Protein AF-A0A2N1N9N0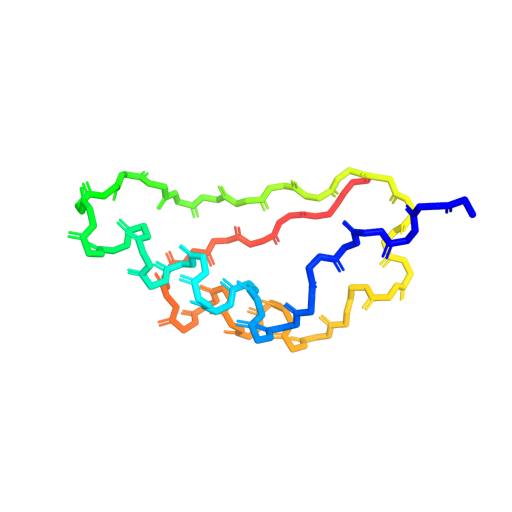-F1 (afdb_monomer_lite)

Sequence (55 aa):
MDYLVFSSNELKCFFQECINSNSKLKYLEIIGKCDDVNQEYFKVAREFGMELIKE

Organism: NCBI:txid588596

Radius of gyration: 11.06 Å; chains: 1; bounding box: 26×18×29 Å

Secondary structure (DSSP, 8-state):
-------HHHHHHHHHHHHHTT----EEEE-S--TT--HHHHHHHHHTT-EEEE-

Structure (mmCIF, N/CA/C/O backbone):
data_AF-A0A2N1N9N0-F1
#
_entry.id   AF-A0A2N1N9N0-F1
#
loop_
_atom_site.group_PDB
_atom_site.id
_atom_site.type_symbol
_atom_site.label_atom_id
_atom_site.label_alt_id
_atom_site.label_comp_id
_atom_site.label_asym_id
_atom_site.label_entity_id
_atom_site.label_seq_id
_atom_site.pdbx_PDB_ins_code
_atom_site.Cartn_x
_atom_site.Cartn_y
_atom_site.Cartn_z
_atom_site.occupancy
_atom_site.B_iso_or_equiv
_atom_site.auth_seq_id
_atom_site.auth_comp_id
_atom_site.auth_asym_id
_atom_site.auth_atom_id
_atom_site.pdbx_PDB_model_num
ATOM 1 N N . MET A 1 1 ? 11.415 11.267 -20.299 1.00 40.50 1 MET A N 1
ATOM 2 C CA . MET A 1 1 ? 10.215 10.460 -20.568 1.00 40.50 1 MET A CA 1
ATOM 3 C C . MET A 1 1 ? 9.732 9.994 -19.206 1.00 40.50 1 MET A C 1
ATOM 5 O O . MET A 1 1 ? 10.273 9.047 -18.662 1.00 40.50 1 MET A O 1
ATOM 9 N N . ASP A 1 2 ? 8.910 10.848 -18.605 1.00 50.84 2 ASP A N 1
ATOM 10 C CA . ASP A 1 2 ? 7.975 10.664 -17.487 1.00 50.84 2 ASP A CA 1
ATOM 11 C C . ASP A 1 2 ? 8.314 9.606 -16.423 1.00 50.84 2 ASP A C 1
ATOM 13 O O . ASP A 1 2 ? 7.622 8.606 -16.269 1.00 50.84 2 ASP A O 1
ATOM 17 N N . TYR A 1 3 ? 9.345 9.883 -15.618 1.00 54.81 3 TYR A N 1
ATOM 18 C CA . TYR A 1 3 ? 9.623 9.187 -14.352 1.00 54.81 3 TYR A CA 1
ATOM 19 C C . TYR A 1 3 ? 8.709 9.703 -13.228 1.00 54.81 3 TYR A C 1
ATOM 21 O O . TYR A 1 3 ? 9.177 10.092 -12.162 1.00 54.81 3 TYR A O 1
ATOM 29 N N . LEU A 1 4 ? 7.400 9.796 -13.474 1.00 59.16 4 LEU A N 1
ATOM 30 C CA . LEU A 1 4 ? 6.447 10.289 -12.475 1.00 59.16 4 LEU A CA 1
ATOM 31 C C . LEU A 1 4 ? 5.943 9.134 -11.608 1.00 59.16 4 LEU A C 1
ATOM 33 O O . LEU A 1 4 ? 4.751 8.850 -11.542 1.00 59.16 4 LEU A O 1
ATOM 37 N N . VAL A 1 5 ? 6.873 8.463 -10.933 1.00 66.75 5 VAL A N 1
ATOM 38 C CA . VAL A 1 5 ? 6.533 7.772 -9.691 1.00 66.75 5 VAL A CA 1
ATOM 39 C C . VAL A 1 5 ? 6.536 8.856 -8.613 1.00 66.75 5 VAL A C 1
ATOM 41 O O . VAL A 1 5 ? 7.516 9.589 -8.494 1.00 66.75 5 VAL A O 1
ATOM 44 N N . PHE A 1 6 ? 5.437 8.998 -7.865 1.00 76.31 6 PHE A N 1
ATOM 45 C CA . PHE A 1 6 ? 5.362 9.886 -6.695 1.00 76.31 6 PHE A CA 1
ATOM 46 C C . PHE A 1 6 ? 6.611 9.715 -5.838 1.00 76.31 6 PHE A C 1
ATOM 48 O O . PHE A 1 6 ? 7.019 8.583 -5.640 1.00 76.31 6 PHE A O 1
ATOM 55 N N . SER A 1 7 ? 7.204 10.7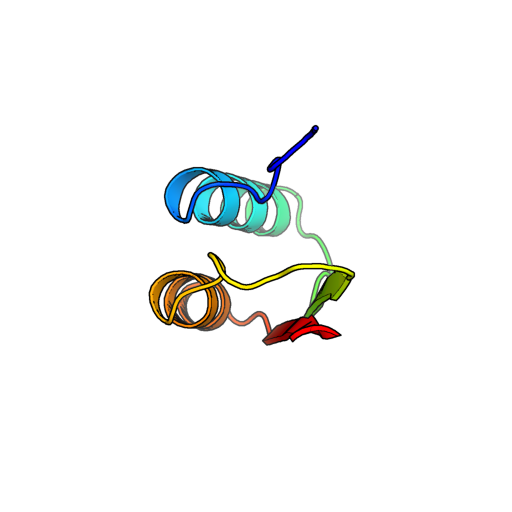60 -5.279 1.00 86.31 7 SER A N 1
ATOM 56 C CA . SER A 1 7 ? 8.165 10.609 -4.180 1.00 86.31 7 SER A CA 1
ATOM 57 C C . SER A 1 7 ? 7.515 9.908 -2.975 1.00 86.31 7 SER A C 1
ATOM 59 O O . SER A 1 7 ? 6.290 9.897 -2.831 1.00 86.31 7 SER A O 1
ATOM 61 N N . SER A 1 8 ? 8.314 9.366 -2.051 1.00 86.75 8 SER A N 1
ATOM 62 C CA . SER A 1 8 ? 7.798 8.795 -0.794 1.00 86.75 8 SER A CA 1
ATOM 63 C C . SER A 1 8 ? 6.936 9.790 0.001 1.00 86.75 8 SER A C 1
ATOM 65 O O . SER A 1 8 ? 5.935 9.407 0.609 1.00 86.75 8 SER A O 1
ATOM 67 N N . ASN A 1 9 ? 7.277 11.082 -0.057 1.00 90.69 9 ASN A N 1
ATOM 68 C CA . ASN A 1 9 ? 6.508 12.161 0.562 1.00 90.69 9 ASN A CA 1
ATOM 69 C C . ASN A 1 9 ? 5.157 12.385 -0.124 1.00 90.69 9 ASN A C 1
ATOM 71 O O . ASN A 1 9 ? 4.142 12.531 0.554 1.00 90.69 9 ASN A O 1
ATOM 75 N N . GLU A 1 10 ? 5.117 12.389 -1.455 1.00 91.62 10 GLU A N 1
ATOM 76 C CA . GLU A 1 10 ? 3.860 12.516 -2.199 1.00 91.62 10 GLU A CA 1
ATOM 77 C C . GLU A 1 10 ? 2.960 11.295 -1.982 1.00 91.62 10 GLU A C 1
ATOM 79 O O . GLU A 1 10 ? 1.755 11.452 -1.780 1.00 91.62 10 GLU A O 1
ATOM 84 N N . LEU A 1 11 ? 3.544 10.094 -1.911 1.00 91.69 11 LEU A N 1
ATOM 85 C CA . LEU A 1 11 ? 2.824 8.870 -1.560 1.00 91.69 11 LEU A CA 1
ATOM 86 C C . LEU A 1 11 ? 2.205 8.962 -0.157 1.00 91.69 11 LEU A C 1
ATOM 88 O O . LEU A 1 11 ? 1.050 8.587 0.049 1.00 91.69 11 LEU A O 1
ATOM 92 N N . LYS A 1 12 ? 2.952 9.508 0.807 1.00 94.06 12 LYS A N 1
ATOM 93 C CA . LYS A 1 12 ? 2.462 9.740 2.168 1.00 94.06 12 LYS A CA 1
ATOM 94 C C . LYS A 1 12 ? 1.275 10.704 2.189 1.00 94.06 12 LYS A C 1
ATOM 96 O O . LYS A 1 12 ? 0.268 10.404 2.828 1.00 94.06 12 LYS A O 1
ATOM 101 N N . CYS A 1 13 ? 1.371 11.829 1.478 1.00 94.94 13 CYS A N 1
ATOM 102 C CA . CYS A 1 13 ? 0.267 12.784 1.351 1.00 94.94 13 CYS A CA 1
ATOM 103 C C . CYS A 1 13 ? -0.971 12.130 0.721 1.00 94.94 13 CYS A C 1
ATOM 105 O O . CYS A 1 13 ? -2.079 12.298 1.224 1.00 94.94 13 CYS A O 1
ATOM 107 N N . PHE A 1 14 ? -0.783 11.330 -0.331 1.00 93.44 14 PHE A N 1
ATOM 108 C CA . PHE A 1 14 ? -1.870 10.605 -0.983 1.00 93.44 14 PHE A CA 1
ATOM 109 C C . PHE A 1 14 ? -2.595 9.647 -0.024 1.00 93.44 14 PHE A C 1
ATOM 111 O O . PHE A 1 14 ? -3.826 9.665 0.059 1.00 93.44 14 PHE A O 1
ATOM 118 N N . PHE A 1 15 ? -1.859 8.838 0.746 1.00 94.31 15 PHE A N 1
ATOM 119 C CA . PHE A 1 15 ? -2.475 7.929 1.716 1.00 94.31 15 PHE A CA 1
ATOM 120 C C . PHE A 1 15 ? -3.158 8.663 2.870 1.00 94.31 15 PHE A C 1
ATOM 122 O O . PHE A 1 15 ? -4.222 8.234 3.319 1.00 94.31 15 PHE A O 1
ATOM 129 N N . GLN A 1 16 ? -2.602 9.789 3.317 1.00 95.56 16 GLN A N 1
ATOM 130 C CA . GLN A 1 16 ? -3.236 10.627 4.330 1.00 95.56 16 GLN A CA 1
ATOM 131 C C . GLN A 1 16 ? -4.592 11.161 3.853 1.00 95.56 16 GLN A C 1
ATOM 133 O O . GLN A 1 16 ? -5.579 11.043 4.577 1.00 95.56 16 GLN A O 1
ATOM 138 N N . GLU A 1 17 ? -4.678 11.650 2.617 1.00 95.38 17 GLU A N 1
ATOM 139 C CA . GLU A 1 17 ? -5.945 12.099 2.030 1.00 95.38 17 GLU A CA 1
ATOM 140 C C . GLU A 1 17 ? -6.943 10.949 1.825 1.00 95.38 17 GLU A C 1
ATOM 142 O O . GLU A 1 17 ? -8.148 11.118 2.036 1.00 95.38 17 GLU A O 1
ATOM 147 N N . CYS A 1 18 ? -6.467 9.743 1.500 1.00 94.31 18 CYS A N 1
ATOM 148 C CA . CYS A 1 18 ? -7.319 8.553 1.461 1.00 94.31 18 CYS A CA 1
ATOM 149 C C . CYS A 1 18 ? -7.944 8.255 2.834 1.00 94.31 18 CYS A C 1
ATOM 151 O O . CYS A 1 18 ? -9.145 8.002 2.918 1.00 94.31 18 CYS A O 1
ATOM 153 N N . ILE A 1 19 ? -7.165 8.317 3.916 1.00 92.25 19 ILE A N 1
ATOM 154 C CA . ILE A 1 19 ? -7.693 8.120 5.273 1.00 92.25 19 ILE A CA 1
ATOM 155 C C . ILE A 1 19 ? -8.678 9.237 5.637 1.00 92.25 19 ILE A C 1
ATOM 157 O O . ILE A 1 19 ? -9.778 8.950 6.111 1.00 92.25 19 ILE A O 1
ATOM 161 N N . ASN A 1 20 ? -8.323 10.496 5.369 1.00 95.44 20 ASN A N 1
ATOM 162 C CA . ASN A 1 20 ? -9.158 11.660 5.681 1.00 95.44 20 ASN A CA 1
ATOM 163 C C . ASN A 1 20 ? -10.514 11.620 4.960 1.00 95.44 20 ASN A C 1
ATOM 165 O O . ASN A 1 20 ? -11.525 12.059 5.505 1.00 95.44 20 ASN A O 1
ATOM 169 N N . SER A 1 21 ? -10.550 11.059 3.750 1.00 95.38 21 SER A N 1
ATOM 170 C CA . SER A 1 21 ? -11.772 10.880 2.959 1.00 95.38 21 SER A CA 1
ATOM 171 C C . SER A 1 21 ? -12.555 9.605 3.297 1.00 95.38 21 SER A C 1
ATOM 173 O O . SER A 1 21 ? -13.553 9.308 2.639 1.00 95.38 21 SER A O 1
ATOM 175 N N . ASN A 1 22 ? -12.140 8.851 4.325 1.00 91.56 22 ASN A N 1
ATOM 176 C CA . ASN A 1 22 ? -12.707 7.549 4.688 1.00 91.56 22 ASN A CA 1
ATOM 177 C C . ASN A 1 22 ? -12.715 6.563 3.500 1.00 91.56 22 ASN A C 1
ATOM 179 O O . ASN A 1 22 ? -13.653 5.780 3.305 1.00 91.56 22 ASN A O 1
ATOM 183 N N . SER A 1 23 ? -11.670 6.639 2.671 1.00 93.44 23 SER A N 1
ATOM 184 C CA . SER A 1 23 ? -11.463 5.751 1.535 1.00 93.44 23 SER A CA 1
ATOM 185 C C . SER A 1 23 ? -11.342 4.301 1.996 1.00 93.44 23 SER A C 1
ATOM 187 O O . SER A 1 23 ? -10.813 3.995 3.062 1.00 93.44 23 SER A O 1
ATOM 189 N N . LYS A 1 24 ? -11.797 3.377 1.148 1.00 93.12 24 LYS A N 1
ATOM 190 C CA . LYS A 1 24 ? -11.641 1.927 1.350 1.00 93.12 24 LYS A CA 1
ATOM 191 C C . LYS A 1 24 ? -10.406 1.373 0.636 1.00 93.12 24 LYS A C 1
ATOM 193 O O . LYS A 1 24 ? -10.344 0.167 0.396 1.00 93.12 24 LYS A O 1
ATOM 198 N N . LEU A 1 25 ? -9.469 2.240 0.249 1.00 93.19 25 LEU A N 1
ATOM 199 C CA . LEU A 1 25 ? -8.232 1.838 -0.408 1.00 93.19 25 LEU A CA 1
ATOM 200 C C . LEU A 1 25 ? -7.435 0.906 0.511 1.00 93.19 25 LEU A C 1
ATOM 202 O O . LEU A 1 25 ? -7.197 1.223 1.674 1.00 93.19 25 LEU A O 1
ATOM 206 N N . LYS A 1 26 ? -7.050 -0.254 -0.022 1.00 91.69 26 LYS A N 1
ATOM 207 C CA . LYS A 1 26 ? -6.263 -1.270 0.696 1.00 91.69 26 LYS A CA 1
ATOM 208 C C . LYS A 1 26 ? -4.932 -1.569 0.025 1.00 91.69 26 LYS A C 1
ATOM 210 O O . LYS A 1 26 ? -3.991 -1.946 0.711 1.00 91.69 26 LYS A O 1
ATOM 215 N N . TYR A 1 27 ? -4.864 -1.411 -1.292 1.00 92.88 27 TYR A N 1
ATOM 216 C CA . TYR A 1 27 ? -3.663 -1.658 -2.068 1.00 92.88 27 TYR A CA 1
ATOM 217 C C . TYR A 1 27 ? -3.484 -0.576 -3.128 1.00 92.88 27 TYR A C 1
ATOM 219 O O . TYR A 1 27 ? -4.465 -0.013 -3.620 1.00 92.88 27 TYR A O 1
ATOM 227 N N . LEU A 1 28 ? -2.231 -0.304 -3.468 1.00 91.44 28 LEU A N 1
ATOM 228 C CA . LEU A 1 28 ? -1.827 0.517 -4.597 1.00 91.44 28 LEU A CA 1
ATOM 229 C C . LEU A 1 28 ? -0.859 -0.306 -5.449 1.00 91.44 28 LEU A C 1
ATOM 231 O O . LEU A 1 28 ? 0.088 -0.888 -4.926 1.00 91.44 28 LEU A O 1
ATOM 235 N N . GLU A 1 29 ? -1.105 -0.358 -6.749 1.00 89.69 29 GLU A N 1
ATOM 236 C CA . GLU A 1 29 ? -0.257 -1.061 -7.708 1.00 89.69 29 GLU A CA 1
ATOM 237 C C . GLU A 1 29 ? 0.496 -0.039 -8.561 1.00 89.69 29 GLU A C 1
ATOM 239 O O . GLU A 1 29 ? -0.106 0.902 -9.085 1.00 89.69 29 GLU A O 1
ATOM 244 N N . ILE A 1 30 ? 1.814 -0.203 -8.673 1.00 84.75 30 ILE A N 1
ATOM 245 C CA . ILE A 1 30 ? 2.662 0.587 -9.566 1.00 84.75 30 ILE A CA 1
ATOM 246 C C . ILE A 1 30 ? 3.076 -0.314 -10.728 1.00 84.75 30 ILE A C 1
ATOM 248 O O . ILE A 1 30 ? 3.768 -1.309 -10.520 1.00 84.75 30 ILE A O 1
ATOM 252 N N . ILE A 1 31 ? 2.660 0.062 -11.937 1.00 82.69 31 ILE A N 1
ATOM 253 C CA . ILE A 1 31 ? 2.936 -0.677 -13.171 1.00 82.69 31 ILE A CA 1
ATOM 254 C C . ILE A 1 31 ? 4.032 0.048 -13.955 1.00 82.69 31 ILE A C 1
ATOM 256 O O . ILE A 1 31 ? 3.941 1.259 -14.185 1.00 82.69 31 ILE A O 1
ATOM 260 N N . GLY A 1 32 ? 5.041 -0.692 -14.420 1.00 77.94 32 GLY A N 1
ATOM 261 C CA . GLY A 1 32 ? 6.073 -0.190 -15.332 1.00 77.94 32 GLY A CA 1
ATOM 262 C C . GLY A 1 32 ? 7.482 -0.202 -14.738 1.00 77.94 32 GLY A C 1
ATOM 263 O O . GLY A 1 32 ? 7.792 -0.963 -13.825 1.00 77.94 32 GLY A O 1
ATOM 264 N N . LYS A 1 33 ? 8.390 0.629 -15.274 1.00 74.94 33 LYS A N 1
ATOM 265 C CA . LYS A 1 33 ? 9.783 0.681 -14.794 1.00 74.94 33 LYS A CA 1
ATOM 266 C C . LYS A 1 33 ? 9.855 1.295 -13.394 1.00 74.94 33 LYS A C 1
ATOM 268 O O . LYS A 1 33 ? 9.972 2.505 -13.241 1.00 74.94 33 LYS A O 1
ATOM 273 N N . CYS A 1 34 ? 9.807 0.428 -12.389 1.00 74.75 34 CYS A N 1
ATOM 274 C CA . CYS A 1 34 ? 9.795 0.770 -10.968 1.00 74.75 34 CYS A CA 1
ATOM 275 C C . CYS A 1 34 ? 11.187 0.699 -10.321 1.00 74.75 34 CYS A C 1
ATOM 277 O O . CYS A 1 34 ? 11.295 0.378 -9.137 1.00 74.75 34 CYS A O 1
ATOM 279 N N . ASP A 1 35 ? 12.252 0.963 -11.081 1.00 73.94 35 ASP A N 1
ATOM 280 C CA . ASP A 1 35 ? 13.632 0.861 -10.583 1.00 73.94 35 ASP A CA 1
ATOM 281 C C . ASP A 1 35 ? 13.889 1.822 -9.403 1.00 73.94 35 ASP A C 1
ATOM 283 O O . ASP A 1 35 ? 14.656 1.503 -8.494 1.00 73.94 35 ASP A O 1
ATOM 287 N N . ASP A 1 36 ? 13.167 2.947 -9.369 1.00 74.06 36 ASP A N 1
ATOM 288 C CA . ASP A 1 36 ? 13.2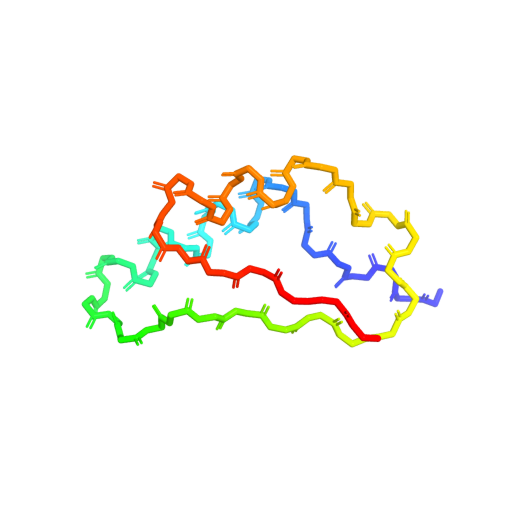47 3.968 -8.319 1.00 74.06 36 ASP A CA 1
ATOM 289 C C . ASP A 1 36 ? 12.293 3.716 -7.129 1.00 74.06 36 ASP A C 1
ATOM 291 O O . ASP A 1 36 ? 12.372 4.410 -6.110 1.00 74.06 36 ASP A O 1
ATOM 295 N N . VAL A 1 37 ? 11.410 2.704 -7.206 1.00 80.12 37 VAL A N 1
ATOM 296 C CA . VAL A 1 37 ? 10.539 2.308 -6.083 1.00 80.12 37 VAL A CA 1
ATOM 297 C C . VAL A 1 37 ? 11.381 1.571 -5.047 1.00 80.12 37 VAL A C 1
ATOM 299 O O . VAL A 1 37 ? 11.573 0.352 -5.081 1.00 80.12 37 VAL A O 1
ATOM 302 N N . ASN A 1 38 ? 11.906 2.344 -4.106 1.00 82.62 38 ASN A N 1
ATOM 303 C CA . ASN A 1 38 ? 12.772 1.850 -3.048 1.00 82.62 38 ASN A CA 1
ATOM 304 C C . ASN A 1 38 ? 11.967 1.359 -1.822 1.00 82.62 38 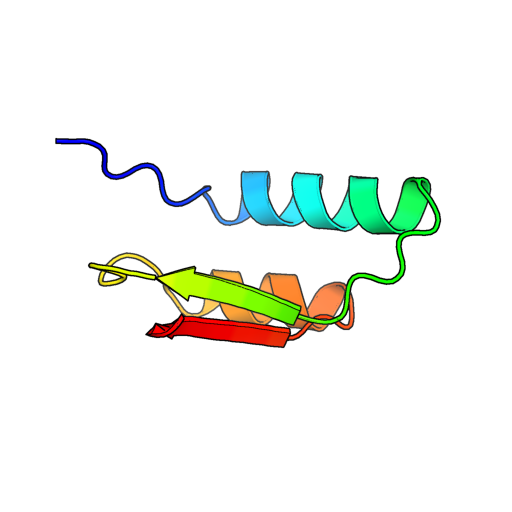ASN A C 1
ATOM 306 O O . ASN A 1 38 ? 10.737 1.428 -1.765 1.00 82.62 38 ASN A O 1
ATOM 310 N N . GLN A 1 39 ? 12.666 0.857 -0.799 1.00 88.25 39 GLN A N 1
ATOM 311 C CA . GLN A 1 39 ? 12.027 0.325 0.414 1.00 88.25 39 GLN A CA 1
ATOM 312 C C . GLN A 1 39 ? 11.197 1.352 1.204 1.00 88.25 39 GLN A C 1
ATOM 314 O O . GLN A 1 39 ? 10.314 0.956 1.968 1.00 88.25 39 GLN A O 1
ATOM 319 N N . GLU A 1 40 ? 11.456 2.649 1.036 1.00 91.06 40 GLU A N 1
ATOM 320 C CA . GLU A 1 40 ? 10.737 3.721 1.725 1.00 91.06 40 GLU A CA 1
ATOM 321 C C . GLU A 1 40 ? 9.258 3.742 1.332 1.00 91.06 40 GLU A C 1
ATOM 323 O O . GLU A 1 40 ? 8.399 3.887 2.195 1.00 91.06 40 GLU A O 1
ATOM 328 N N . TYR A 1 41 ? 8.945 3.468 0.066 1.00 90.88 41 TYR A N 1
ATOM 329 C CA . TYR A 1 41 ? 7.573 3.393 -0.440 1.00 90.88 41 TYR A CA 1
ATOM 330 C C . TYR A 1 41 ? 6.766 2.307 0.269 1.00 90.88 41 TYR A C 1
ATOM 332 O O . TYR A 1 41 ? 5.665 2.543 0.766 1.00 90.88 41 TYR A O 1
ATOM 340 N N . PHE A 1 42 ? 7.351 1.113 0.387 1.00 91.94 42 PHE A N 1
ATOM 341 C CA . PHE A 1 42 ? 6.737 -0.012 1.091 1.00 91.94 42 PHE A CA 1
ATOM 342 C C . PHE A 1 42 ? 6.633 0.227 2.600 1.00 91.94 42 PHE A C 1
ATOM 344 O O . PHE A 1 42 ? 5.797 -0.386 3.266 1.00 91.94 42 PHE A O 1
ATOM 351 N N . LYS A 1 43 ? 7.507 1.063 3.173 1.00 94.31 43 LYS A N 1
ATOM 352 C CA . LYS A 1 43 ? 7.404 1.481 4.573 1.00 94.31 43 LYS A CA 1
ATOM 353 C C . LYS A 1 43 ? 6.238 2.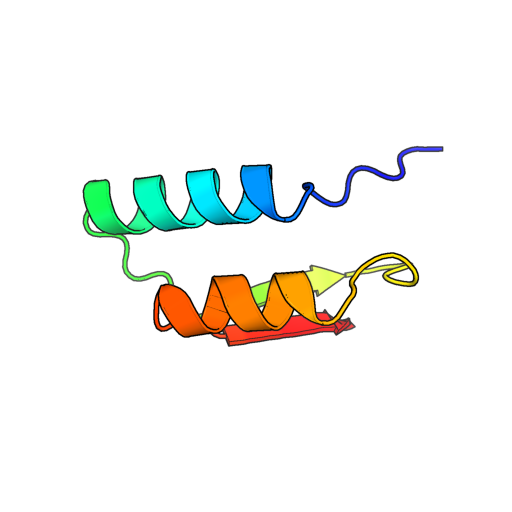450 4.752 1.00 94.31 43 LYS A C 1
ATOM 355 O O . LYS A 1 43 ? 5.407 2.206 5.619 1.00 94.31 43 LYS A O 1
ATOM 360 N N . VAL A 1 44 ? 6.143 3.469 3.897 1.00 94.00 44 VAL A N 1
ATOM 361 C CA . VAL A 1 44 ? 5.028 4.424 3.883 1.00 94.00 44 VAL A CA 1
ATOM 362 C C . VAL A 1 44 ? 3.702 3.683 3.721 1.00 94.00 44 VAL A C 1
ATOM 364 O O . VAL A 1 44 ? 2.822 3.864 4.544 1.00 94.00 44 VAL A O 1
ATOM 367 N N . ALA A 1 45 ? 3.562 2.763 2.765 1.00 93.62 45 ALA A N 1
ATOM 368 C CA . ALA A 1 45 ? 2.324 1.986 2.618 1.00 93.62 45 ALA A CA 1
ATOM 369 C C . ALA A 1 45 ? 1.930 1.243 3.910 1.00 93.62 45 ALA A C 1
ATOM 371 O O . ALA A 1 45 ? 0.796 1.362 4.377 1.00 93.62 45 ALA A O 1
ATOM 372 N N . ARG A 1 46 ? 2.893 0.576 4.561 1.00 94.19 46 ARG A N 1
ATOM 373 C CA . ARG A 1 46 ? 2.667 -0.130 5.832 1.00 94.19 46 ARG A CA 1
ATOM 374 C C . ARG A 1 46 ? 2.271 0.795 6.984 1.00 94.19 46 ARG A C 1
ATOM 376 O O . ARG A 1 46 ? 1.436 0.397 7.790 1.00 94.19 46 ARG A O 1
ATOM 383 N N . GLU A 1 47 ? 2.821 2.009 7.059 1.00 95.38 47 GLU A N 1
ATOM 384 C CA . GLU A 1 47 ? 2.439 3.009 8.073 1.00 95.38 47 GLU A CA 1
ATOM 385 C C . GLU A 1 47 ? 0.951 3.387 7.983 1.00 95.38 47 GLU A C 1
ATOM 387 O O . GL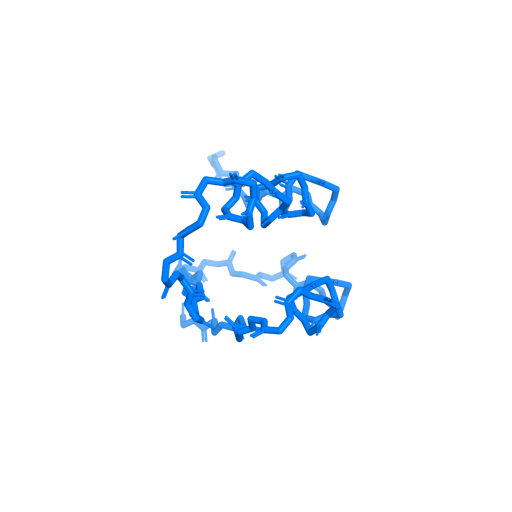U A 1 47 ? 0.331 3.683 9.003 1.00 95.38 47 GLU A O 1
ATOM 392 N N . PHE A 1 48 ? 0.365 3.316 6.785 1.00 93.88 48 PHE A N 1
ATOM 393 C CA . PHE A 1 48 ? -1.041 3.636 6.526 1.00 93.88 48 PHE A CA 1
ATOM 394 C C . PHE A 1 48 ? -1.938 2.389 6.448 1.00 93.88 48 PHE A C 1
ATOM 396 O O . PHE A 1 48 ? -3.118 2.499 6.123 1.00 93.88 48 PHE A O 1
ATOM 403 N N . GLY A 1 49 ? -1.405 1.198 6.752 1.00 93.50 49 GLY A N 1
ATOM 404 C CA . GLY A 1 49 ? -2.149 -0.062 6.666 1.00 93.50 49 GLY A CA 1
ATOM 405 C C . GLY A 1 49 ? -2.503 -0.474 5.233 1.00 93.50 49 GLY A C 1
ATOM 406 O O . GLY A 1 49 ? -3.471 -1.206 5.032 1.00 93.50 49 GLY A O 1
ATOM 407 N N . MET A 1 50 ? -1.739 0.007 4.251 1.00 94.00 50 MET A N 1
ATOM 408 C CA . MET A 1 50 ? -1.921 -0.279 2.832 1.00 94.00 50 MET A CA 1
ATOM 409 C C . MET A 1 50 ? -0.812 -1.187 2.305 1.00 94.00 50 MET A C 1
ATOM 411 O O . MET A 1 50 ? 0.312 -1.212 2.813 1.00 94.00 50 MET A O 1
ATOM 415 N N . GLU A 1 51 ? -1.131 -1.921 1.249 1.00 94.19 51 GLU A N 1
ATOM 416 C CA . GLU A 1 51 ? -0.177 -2.742 0.518 1.00 94.19 51 GLU A CA 1
ATOM 417 C C . GLU A 1 51 ? 0.274 -2.026 -0.755 1.00 94.19 51 GLU A C 1
ATOM 419 O O . GLU A 1 51 ? -0.538 -1.458 -1.482 1.00 94.19 51 GLU A O 1
ATOM 424 N N . LEU A 1 52 ? 1.576 -2.041 -1.023 1.00 91.62 52 LEU A N 1
ATOM 425 C CA . LEU A 1 52 ? 2.122 -1.554 -2.283 1.00 91.62 52 LEU A CA 1
ATOM 426 C C . LEU A 1 52 ? 2.595 -2.751 -3.101 1.00 91.62 52 LEU A C 1
ATOM 428 O O . LEU A 1 52 ? 3.407 -3.539 -2.616 1.00 91.62 52 LEU A O 1
ATOM 432 N N . ILE A 1 53 ? 2.102 -2.861 -4.329 1.00 89.88 53 ILE A N 1
ATOM 433 C CA . ILE A 1 53 ? 2.441 -3.915 -5.286 1.00 89.88 53 ILE A CA 1
ATOM 434 C C . ILE A 1 53 ? 3.198 -3.263 -6.447 1.00 89.88 53 ILE A C 1
ATOM 436 O O . ILE A 1 53 ? 2.889 -2.135 -6.834 1.00 89.88 53 ILE A O 1
ATOM 440 N N . LYS A 1 54 ? 4.209 -3.953 -6.981 1.00 83.75 54 LYS A N 1
ATOM 441 C CA . LYS A 1 54 ? 4.933 -3.531 -8.186 1.00 83.75 54 LYS A CA 1
ATOM 442 C C . LYS A 1 54 ? 4.862 -4.633 -9.244 1.00 83.75 54 LYS A C 1
ATOM 444 O O . LYS A 1 54 ? 5.128 -5.786 -8.895 1.00 83.75 54 LYS A O 1
ATOM 449 N N . GLU A 1 55 ? 4.544 -4.271 -10.486 1.00 72.19 55 GLU A N 1
ATOM 450 C CA . GLU A 1 55 ? 4.491 -5.178 -11.649 1.00 72.19 55 GLU A CA 1
ATOM 451 C C . GLU A 1 55 ? 5.268 -4.625 -12.855 1.00 72.19 55 GLU A C 1
ATOM 453 O O . GLU A 1 55 ? 5.119 -3.422 -13.194 1.00 72.19 55 GLU A O 1
#

Foldseek 3Di:
DDPPDPDLVRLLVVLVVCVVVVHPAAEDEDEDPCVVVDVSNQVSCVVSNHYYHYD

pLDDT: mean 86.0, std 12.2, range [40.5, 95.56]